Protein AF-A0A133VID2-F1 (afdb_monomer_lite)

pLDDT: mean 88.01, std 16.32, range [45.31, 98.69]

InterPro domains:
  IPR000905 Gcp-like domain [PF00814] (24-66)
  IPR000905 Gcp-like domain [PTHR11735] (1-66)

Radius of gyration: 20.8 Å; chains: 1; bounding box: 41×17×73 Å

Foldseek 3Di:
DKDWDWDQPFQKTWIWIADPVGDTQFIFMDGDDDPDDDGDSVVSVVVCVVCVVVRVVVRCVSSVHDDDDDPPPPPDDPDPDPDD

Structure (mmCIF, N/CA/C/O backbone):
data_AF-A0A133VID2-F1
#
_entry.id   AF-A0A133VID2-F1
#
loop_
_atom_site.group_PDB
_atom_site.id
_atom_site.type_symbol
_atom_site.label_atom_id
_atom_site.label_alt_id
_atom_site.label_comp_id
_atom_site.label_asym_id
_atom_site.label_entity_id
_atom_site.label_seq_id
_atom_site.pdbx_PDB_ins_code
_atom_site.Cartn_x
_atom_site.Cartn_y
_atom_site.Cartn_z
_atom_site.occupancy
_atom_site.B_iso_or_equiv
_atom_site.auth_seq_id
_atom_site.auth_comp_id
_atom_site.auth_asym_id
_atom_site.auth_atom_id
_atom_site.pdbx_PDB_model_num
ATOM 1 N N . MET A 1 1 ? -18.076 -3.215 9.998 1.00 93.88 1 MET A N 1
ATOM 2 C CA . MET A 1 1 ? -16.798 -3.968 9.871 1.00 93.88 1 MET A CA 1
ATOM 3 C C . MET A 1 1 ? -15.834 -3.138 9.038 1.00 93.88 1 MET A C 1
ATOM 5 O O . MET A 1 1 ? -16.315 -2.373 8.220 1.00 93.88 1 MET A O 1
ATOM 9 N N . ILE A 1 2 ? -14.520 -3.262 9.236 1.00 97.25 2 ILE A N 1
ATOM 10 C CA . ILE A 1 2 ? -13.511 -2.601 8.393 1.00 97.25 2 ILE A CA 1
ATOM 11 C C . ILE A 1 2 ? -12.713 -3.673 7.651 1.00 97.25 2 ILE A C 1
ATOM 13 O O . ILE A 1 2 ? -12.327 -4.671 8.259 1.00 97.25 2 ILE A O 1
ATOM 17 N N . CYS A 1 3 ? -12.462 -3.461 6.361 1.00 98.06 3 CYS A N 1
ATOM 18 C CA . CYS A 1 3 ? -11.568 -4.273 5.545 1.00 98.06 3 CYS A CA 1
ATOM 19 C C . CYS A 1 3 ? -10.344 -3.441 5.138 1.00 98.06 3 CYS A C 1
ATOM 21 O O . CYS A 1 3 ? -10.479 -2.280 4.757 1.00 98.06 3 CYS A O 1
ATOM 23 N N . LEU A 1 4 ? -9.160 -4.047 5.232 1.00 98.06 4 LEU A N 1
ATOM 24 C CA . LEU A 1 4 ? -7.886 -3.487 4.786 1.00 98.06 4 LEU A CA 1
ATOM 25 C C . LEU A 1 4 ? -7.375 -4.341 3.622 1.00 98.06 4 LEU A C 1
ATOM 27 O O . LEU A 1 4 ? -7.057 -5.514 3.815 1.00 98.06 4 LEU A O 1
ATOM 31 N N . GLY A 1 5 ? -7.304 -3.752 2.433 1.00 98.25 5 GLY A N 1
ATOM 32 C CA . GLY A 1 5 ? -6.807 -4.385 1.216 1.00 98.25 5 GLY A CA 1
ATOM 33 C C . GLY A 1 5 ? -5.405 -3.908 0.852 1.00 98.25 5 GLY A C 1
ATOM 34 O O . GLY A 1 5 ? -5.075 -2.734 1.031 1.00 98.25 5 GLY A O 1
ATOM 35 N N . PHE A 1 6 ? -4.604 -4.819 0.302 1.00 98.31 6 PHE A N 1
ATOM 36 C CA . PHE A 1 6 ? -3.295 -4.529 -0.277 1.00 98.31 6 PHE A CA 1
ATOM 37 C C . PHE A 1 6 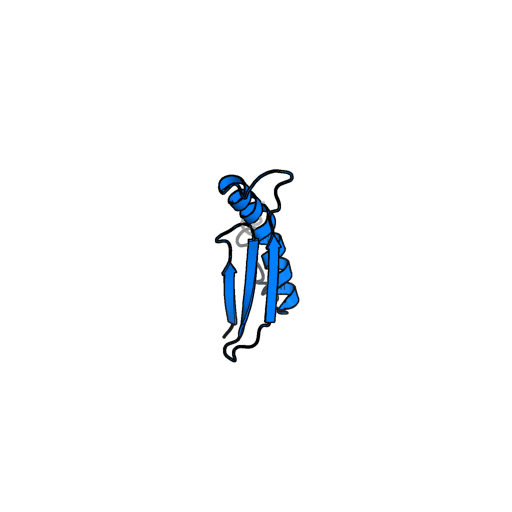? -3.301 -4.872 -1.763 1.00 98.31 6 PHE A C 1
ATOM 39 O O . PHE A 1 6 ? -3.778 -5.938 -2.152 1.00 98.31 6 PHE A O 1
ATOM 46 N N . GLU A 1 7 ? -2.728 -3.992 -2.573 1.00 97.94 7 GLU A N 1
ATOM 47 C CA . GLU A 1 7 ? -2.474 -4.222 -3.993 1.00 97.94 7 GLU A CA 1
ATOM 48 C C . GLU A 1 7 ? -0.973 -4.046 -4.241 1.00 97.94 7 GLU A C 1
ATOM 50 O O . GLU A 1 7 ? -0.342 -3.149 -3.684 1.00 97.94 7 GLU A O 1
ATOM 55 N N . GLY A 1 8 ? -0.380 -4.959 -5.000 1.00 95.56 8 GLY A N 1
ATOM 56 C CA . GLY A 1 8 ? 1.061 -4.983 -5.246 1.00 95.56 8 GLY A CA 1
ATOM 57 C C . GLY A 1 8 ? 1.441 -5.890 -6.408 1.00 95.56 8 GLY A C 1
ATOM 58 O O . GLY A 1 8 ? 2.524 -6.469 -6.400 1.00 95.56 8 GLY A O 1
ATOM 59 N N . THR A 1 9 ? 0.523 -6.092 -7.358 1.00 94.44 9 THR A N 1
ATOM 60 C CA . THR A 1 9 ? 0.674 -7.080 -8.436 1.00 94.44 9 THR A CA 1
ATOM 61 C C . THR A 1 9 ? 1.699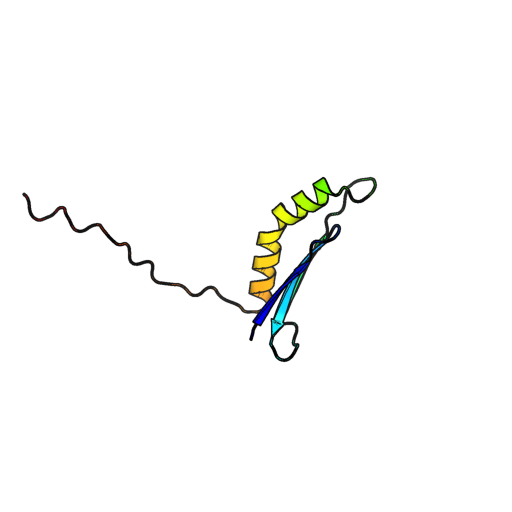 -6.648 -9.480 1.00 94.44 9 THR A C 1
ATOM 63 O O . THR A 1 9 ? 2.459 -7.475 -9.979 1.00 94.44 9 THR A O 1
ATOM 66 N N . ALA A 1 10 ? 1.741 -5.351 -9.785 1.00 92.00 10 ALA A N 1
ATOM 67 C CA . ALA A 1 10 ? 2.631 -4.763 -10.775 1.00 92.00 10 ALA A CA 1
ATOM 68 C C . ALA A 1 10 ? 3.595 -3.764 -10.111 1.00 92.00 10 ALA A C 1
ATOM 70 O O . ALA A 1 10 ? 4.202 -4.048 -9.081 1.00 92.00 10 ALA A O 1
ATOM 71 N N . HIS A 1 11 ? 3.758 -2.588 -10.712 1.00 92.75 11 HIS A N 1
ATOM 72 C CA . HIS A 1 11 ? 4.691 -1.554 -10.271 1.00 92.75 11 HIS A CA 1
ATOM 73 C C . HIS A 1 11 ? 4.111 -0.614 -9.206 1.00 92.75 11 HIS A C 1
ATOM 75 O O . HIS A 1 11 ? 4.841 0.211 -8.671 1.00 92.75 11 HIS A O 1
ATOM 81 N N . THR A 1 12 ? 2.839 -0.748 -8.838 1.00 96.44 12 THR A N 1
ATOM 82 C CA . THR A 1 12 ? 2.201 0.087 -7.813 1.00 96.44 12 THR A CA 1
ATOM 83 C C . THR A 1 12 ? 1.981 -0.715 -6.543 1.00 96.44 12 THR A C 1
ATOM 85 O O . THR A 1 12 ? 1.564 -1.864 -6.604 1.00 96.44 12 THR A O 1
ATOM 88 N N . PHE A 1 13 ? 2.285 -0.110 -5.394 1.00 98.25 13 PHE A N 1
ATOM 89 C CA . PHE A 1 13 ? 1.848 -0.606 -4.094 1.00 98.25 13 PHE A CA 1
ATOM 90 C C . PHE A 1 13 ? 0.689 0.251 -3.593 1.00 98.25 13 PHE A C 1
ATOM 92 O O . PHE A 1 13 ? 0.842 1.469 -3.467 1.00 98.25 13 PHE A O 1
ATOM 99 N N . GLY A 1 14 ? -0.444 -0.371 -3.285 1.00 98.50 14 GLY A N 1
ATOM 100 C CA . GLY A 1 14 ? -1.669 0.282 -2.842 1.00 98.50 14 GLY A CA 1
ATOM 101 C C . GLY A 1 14 ? -2.198 -0.266 -1.519 1.00 98.50 14 GLY A C 1
ATOM 102 O O . GLY A 1 14 ? -2.070 -1.452 -1.218 1.00 98.50 14 GLY A O 1
ATOM 103 N N . VAL A 1 15 ? -2.824 0.612 -0.738 1.00 98.69 15 VAL A N 1
ATOM 104 C CA . VAL A 1 15 ? -3.617 0.277 0.445 1.00 98.69 15 VAL A CA 1
ATOM 105 C C . VAL A 1 15 ? -5.002 0.891 0.292 1.00 98.69 15 VAL A C 1
ATOM 107 O O . VAL A 1 15 ? -5.135 2.109 0.157 1.00 98.69 15 VAL A O 1
ATOM 110 N N . GLY A 1 16 ? -6.021 0.037 0.350 1.00 98.62 16 GLY A N 1
ATOM 111 C CA . GLY A 1 16 ? -7.426 0.429 0.377 1.00 98.62 16 GLY A CA 1
ATOM 112 C C . GLY A 1 16 ? -8.057 0.083 1.721 1.00 98.62 16 GLY A C 1
ATOM 113 O O . GLY A 1 16 ? -7.792 -0.985 2.273 1.00 98.62 16 GLY A O 1
ATOM 114 N N . ILE A 1 17 ? -8.892 0.971 2.255 1.00 98.69 17 ILE A N 1
ATOM 115 C CA . ILE A 1 17 ? -9.664 0.726 3.476 1.00 98.69 17 ILE A CA 1
ATOM 116 C C . ILE A 1 17 ? -11.129 1.008 3.179 1.00 98.69 17 ILE A C 1
ATOM 118 O O . ILE A 1 17 ? -11.463 2.100 2.723 1.00 98.69 17 ILE A O 1
ATOM 122 N N . VAL A 1 18 ? -11.994 0.033 3.453 1.00 98.50 18 VAL A N 1
ATOM 123 C CA . VAL A 1 18 ? -13.443 0.137 3.233 1.00 98.50 18 VAL A CA 1
ATOM 124 C C . VAL A 1 18 ? -14.219 -0.322 4.462 1.00 98.50 18 VAL A C 1
ATOM 126 O O . VAL A 1 18 ? -13.722 -1.144 5.243 1.00 98.50 18 VAL A O 1
ATOM 129 N N . ASN A 1 19 ? -15.435 0.189 4.645 1.00 98.12 19 ASN A N 1
ATOM 130 C CA . ASN A 1 19 ? -16.356 -0.322 5.660 1.00 98.12 19 ASN A CA 1
ATOM 131 C C . ASN A 1 19 ? -17.352 -1.344 5.078 1.00 98.12 19 ASN A C 1
ATOM 133 O O . ASN A 1 19 ? -17.342 -1.657 3.889 1.00 98.12 19 ASN A O 1
ATOM 137 N N . SER A 1 20 ? -18.191 -1.911 5.945 1.00 97.75 20 SER A N 1
ATOM 138 C CA . SER A 1 20 ? -19.216 -2.897 5.573 1.00 97.75 20 SER A CA 1
ATOM 139 C C . SER A 1 20 ? -20.322 -2.339 4.681 1.00 97.75 20 SER A C 1
ATOM 141 O O . SER A 1 20 ? -20.997 -3.122 4.024 1.00 97.75 20 SER A O 1
ATOM 143 N N . ASP A 1 21 ? -20.485 -1.020 4.655 1.00 97.88 21 ASP A N 1
ATOM 144 C CA . ASP A 1 21 ? -21.491 -0.327 3.851 1.00 97.88 21 ASP A CA 1
ATOM 145 C C . ASP A 1 21 ? -20.959 -0.001 2.442 1.00 97.88 21 ASP A C 1
ATOM 147 O O . ASP A 1 21 ? -21.671 0.547 1.606 1.00 97.88 21 ASP A O 1
ATOM 151 N N . GLY A 1 22 ? -19.708 -0.387 2.156 1.00 96.44 22 GLY A N 1
ATOM 152 C CA . GLY A 1 22 ? -19.048 -0.182 0.869 1.00 96.44 22 GLY A CA 1
ATOM 153 C C . GLY A 1 22 ? -18.389 1.190 0.716 1.00 96.44 22 GLY A C 1
ATOM 154 O O . GLY A 1 22 ? -17.884 1.498 -0.362 1.00 96.44 22 GLY A O 1
ATOM 155 N N . GLU A 1 23 ? -18.351 2.010 1.767 1.00 98.19 23 GLU A N 1
ATOM 156 C CA . GLU A 1 23 ? -17.697 3.316 1.720 1.00 98.19 23 GLU A CA 1
ATOM 157 C C . GLU A 1 23 ? -16.173 3.156 1.706 1.00 98.19 23 GLU A C 1
ATOM 159 O O . GLU A 1 23 ? -15.596 2.389 2.486 1.00 98.19 23 GLU A O 1
ATOM 164 N N . VAL A 1 24 ? -15.511 3.920 0.834 1.00 98.44 24 VAL A N 1
ATOM 165 C CA . VAL A 1 24 ? -14.049 3.974 0.745 1.00 98.44 24 VAL A CA 1
ATOM 166 C C . VAL A 1 24 ? -13.531 5.005 1.737 1.00 98.44 24 VAL A C 1
ATOM 168 O O . VAL A 1 24 ? -13.691 6.206 1.542 1.00 98.44 24 VAL A O 1
ATOM 171 N N . LEU A 1 25 ? -12.883 4.525 2.796 1.00 98.44 25 LEU A N 1
ATOM 172 C CA . LEU A 1 25 ? -12.311 5.358 3.854 1.00 98.44 25 LEU A CA 1
ATOM 173 C C . LEU A 1 25 ? -10.894 5.833 3.514 1.00 98.44 25 LEU A C 1
ATOM 175 O O . LEU A 1 25 ? -10.477 6.897 3.957 1.00 98.44 25 LEU A O 1
ATOM 179 N N . ALA A 1 26 ? -10.146 5.042 2.743 1.00 98.56 26 ALA A N 1
ATOM 180 C CA . ALA A 1 26 ? -8.847 5.435 2.208 1.00 98.56 26 ALA A CA 1
ATOM 181 C C . ALA A 1 26 ? -8.520 4.657 0.931 1.00 98.56 26 ALA A C 1
ATOM 183 O O . ALA A 1 26 ? -8.848 3.475 0.811 1.00 98.56 26 ALA A O 1
ATOM 184 N N . ASN A 1 27 ? -7.816 5.310 0.008 1.00 98.44 27 ASN A N 1
ATOM 185 C CA . ASN A 1 27 ? -7.239 4.687 -1.179 1.00 98.44 27 ASN A CA 1
ATOM 186 C C . ASN A 1 27 ? -5.908 5.374 -1.502 1.00 98.44 27 ASN A C 1
ATOM 188 O O . ASN A 1 27 ? -5.871 6.443 -2.110 1.00 98.44 27 ASN A O 1
ATOM 192 N N . VAL A 1 28 ? -4.811 4.777 -1.041 1.00 98.50 28 VAL A N 1
ATOM 193 C CA . VAL A 1 28 ? -3.477 5.379 -1.102 1.00 98.50 28 VAL A CA 1
ATOM 194 C C . VAL A 1 28 ? -2.543 4.454 -1.851 1.00 98.50 28 VAL A C 1
ATOM 196 O O . VAL A 1 28 ? -2.499 3.261 -1.569 1.00 98.50 28 VAL A O 1
ATOM 199 N N . SER A 1 29 ? -1.732 4.999 -2.752 1.00 98.12 29 SER A N 1
ATOM 200 C CA . SER A 1 29 ? -0.762 4.208 -3.499 1.00 98.12 29 SER A CA 1
ATOM 201 C C . SER A 1 29 ? 0.570 4.921 -3.707 1.00 98.12 29 SER A C 1
ATOM 203 O O . SER A 1 29 ? 0.710 6.134 -3.511 1.00 98.12 29 SER A O 1
ATOM 205 N N . LYS A 1 30 ? 1.579 4.135 -4.082 1.00 97.69 30 LYS A N 1
ATOM 206 C CA . LYS A 1 30 ? 2.869 4.615 -4.564 1.00 97.69 30 LYS A CA 1
ATOM 207 C C . LYS A 1 30 ? 3.333 3.735 -5.721 1.00 97.69 30 LYS A C 1
ATOM 209 O O . LYS A 1 30 ? 3.563 2.543 -5.531 1.00 97.69 30 LYS A O 1
ATOM 214 N N . ALA A 1 31 ? 3.488 4.343 -6.892 1.00 95.94 31 ALA A N 1
ATOM 215 C CA . ALA A 1 31 ? 4.081 3.703 -8.057 1.00 95.94 31 ALA A CA 1
ATOM 216 C C . ALA A 1 31 ? 5.615 3.686 -7.962 1.00 95.94 31 ALA A C 1
ATOM 218 O O . ALA A 1 31 ? 6.236 4.637 -7.467 1.00 95.94 31 ALA A O 1
ATOM 219 N N . TYR A 1 32 ? 6.199 2.584 -8.421 1.00 93.56 32 TYR A N 1
ATOM 220 C CA . TYR A 1 32 ? 7.586 2.465 -8.832 1.00 93.56 32 TYR A CA 1
ATOM 221 C C . TYR A 1 32 ? 7.692 2.864 -10.303 1.00 93.56 32 TYR A C 1
ATOM 223 O O . TYR A 1 32 ? 7.032 2.270 -11.153 1.00 93.56 32 TYR A O 1
ATOM 231 N N . GLU A 1 33 ? 8.535 3.848 -10.583 1.00 91.62 33 GLU A N 1
ATOM 232 C CA . GLU A 1 33 ? 8.849 4.301 -11.934 1.00 91.62 33 GLU A CA 1
ATOM 233 C C . GLU A 1 33 ? 10.360 4.112 -12.130 1.00 91.62 33 GLU A C 1
ATOM 235 O O . GLU A 1 33 ? 11.134 4.713 -11.377 1.00 91.62 33 GLU A O 1
ATOM 240 N N . PRO A 1 34 ? 10.792 3.229 -13.047 1.00 89.38 34 PRO A N 1
ATOM 241 C CA . PRO A 1 34 ? 12.203 3.098 -13.390 1.00 89.38 34 PRO A CA 1
ATOM 242 C C . PRO A 1 34 ? 12.671 4.341 -14.160 1.00 89.38 34 PRO A C 1
ATOM 244 O O . PRO A 1 34 ? 11.893 4.943 -14.897 1.00 89.38 34 PRO A O 1
ATOM 247 N N . GLU A 1 35 ? 13.943 4.718 -14.007 1.00 86.81 35 GLU A N 1
ATOM 248 C CA . GLU A 1 35 ? 14.519 5.867 -14.728 1.00 86.81 35 GLU A CA 1
ATOM 249 C C . GLU A 1 35 ? 14.579 5.617 -16.242 1.00 86.81 35 GLU A C 1
ATOM 251 O O . GLU A 1 35 ? 14.330 6.523 -17.032 1.00 86.81 35 GLU A O 1
ATOM 256 N N . GLU A 1 36 ? 14.844 4.372 -16.644 1.00 91.44 36 GLU A N 1
ATOM 257 C CA . GLU A 1 36 ? 14.857 3.934 -18.037 1.00 91.44 36 GLU A CA 1
ATOM 258 C C . GLU A 1 36 ? 14.327 2.497 -18.166 1.00 91.44 36 GLU A C 1
ATOM 260 O O . GLU A 1 36 ? 14.437 1.681 -17.248 1.00 91.44 36 GLU A O 1
ATOM 265 N N . GLY A 1 37 ? 13.785 2.157 -19.338 1.00 88.44 37 GLY A N 1
ATOM 266 C CA . GLY A 1 37 ? 13.332 0.801 -19.654 1.00 88.44 37 GLY A CA 1
ATOM 267 C C . GLY A 1 37 ? 11.942 0.444 -19.111 1.00 88.44 37 GLY A C 1
ATOM 268 O O . GLY A 1 37 ? 11.069 1.294 -18.955 1.00 88.44 37 GLY A O 1
ATOM 269 N N . GLY A 1 38 ? 11.704 -0.857 -18.917 1.00 89.06 38 GLY A N 1
ATOM 270 C CA . GLY A 1 38 ? 10.418 -1.409 -18.474 1.00 89.06 38 GLY A CA 1
ATOM 271 C C . GLY A 1 38 ? 10.387 -1.772 -16.988 1.00 89.06 38 GLY A C 1
ATOM 272 O O . GLY A 1 38 ? 11.386 -1.690 -16.280 1.00 89.06 38 GLY A O 1
ATOM 273 N N . ILE A 1 39 ? 9.229 -2.231 -16.506 1.00 91.19 39 ILE A N 1
ATOM 274 C CA . ILE A 1 39 ? 9.058 -2.640 -15.105 1.00 91.19 39 ILE A CA 1
ATOM 275 C C . ILE A 1 39 ? 9.913 -3.874 -14.819 1.00 91.19 39 ILE A C 1
ATOM 277 O O . ILE A 1 39 ? 9.630 -4.966 -15.315 1.00 91.19 39 ILE A O 1
ATOM 281 N N . HIS A 1 40 ? 10.913 -3.724 -13.956 1.00 92.81 40 HIS A N 1
ATOM 282 C CA . HIS A 1 40 ? 11.710 -4.845 -13.486 1.00 92.81 40 HIS A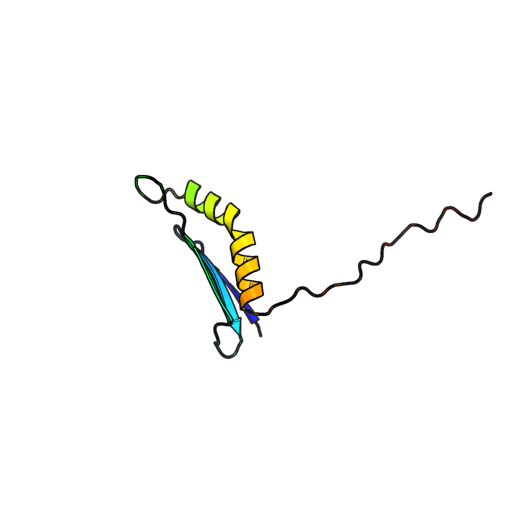 CA 1
ATOM 283 C C . HIS A 1 40 ? 11.069 -5.475 -12.228 1.00 92.81 40 HIS A C 1
ATOM 285 O O . HIS A 1 40 ? 11.018 -4.823 -11.177 1.00 92.81 40 HIS A O 1
ATOM 291 N N . PRO A 1 41 ? 10.624 -6.752 -12.253 1.00 92.69 41 PRO A N 1
ATOM 292 C CA . PRO A 1 41 ? 9.869 -7.353 -11.143 1.00 92.69 41 PRO A CA 1
ATOM 293 C C . PRO A 1 41 ? 10.586 -7.304 -9.788 1.00 92.69 41 PRO A C 1
ATOM 295 O O . PRO A 1 41 ? 9.973 -7.046 -8.752 1.00 92.69 41 PRO A O 1
ATOM 298 N N . ARG A 1 42 ? 11.912 -7.502 -9.782 1.00 94.88 42 ARG A N 1
ATOM 299 C CA . ARG A 1 42 ? 12.721 -7.428 -8.554 1.00 94.88 42 ARG A CA 1
ATOM 300 C C . ARG A 1 42 ? 12.739 -6.022 -7.951 1.00 94.88 42 ARG A C 1
ATOM 302 O O . ARG A 1 42 ? 12.726 -5.891 -6.730 1.00 94.88 42 ARG A O 1
ATOM 309 N N . GLU A 1 43 ? 12.779 -4.989 -8.784 1.00 95.19 43 GLU A N 1
ATOM 310 C CA . GLU A 1 43 ? 12.857 -3.599 -8.327 1.00 95.19 43 GLU A CA 1
ATOM 311 C C . GLU A 1 43 ? 11.496 -3.131 -7.818 1.00 95.19 43 GLU A C 1
ATOM 313 O O . GLU A 1 43 ? 11.424 -2.540 -6.742 1.00 95.19 43 GLU A O 1
ATOM 318 N N . ALA A 1 44 ? 10.414 -3.517 -8.503 1.00 95.62 44 ALA A N 1
ATOM 319 C CA . ALA A 1 44 ? 9.050 -3.310 -8.028 1.00 95.62 44 ALA A CA 1
ATOM 320 C C . ALA A 1 44 ? 8.837 -3.941 -6.639 1.00 95.62 44 ALA A C 1
ATOM 322 O O . ALA A 1 44 ? 8.402 -3.260 -5.715 1.00 95.62 44 ALA A O 1
ATOM 323 N N . ALA A 1 45 ? 9.247 -5.197 -6.427 1.00 96.12 45 ALA A N 1
ATOM 324 C CA . ALA A 1 45 ? 9.134 -5.849 -5.117 1.00 96.12 45 ALA A CA 1
ATOM 325 C C . ALA A 1 45 ? 9.922 -5.121 -4.003 1.00 96.12 45 ALA A C 1
ATOM 327 O O . ALA A 1 45 ? 9.460 -5.002 -2.859 1.00 96.12 45 ALA A O 1
ATOM 328 N N . GLN A 1 46 ? 11.110 -4.600 -4.327 1.00 96.94 46 GLN A N 1
ATOM 329 C CA . GLN A 1 46 ? 11.893 -3.780 -3.399 1.00 96.94 46 GLN A CA 1
ATOM 330 C C . GLN A 1 46 ? 11.219 -2.432 -3.119 1.00 96.94 46 GLN A C 1
ATOM 332 O O . GLN A 1 46 ? 11.195 -1.991 -1.968 1.00 96.94 46 GLN A O 1
ATOM 337 N N . ALA A 1 47 ? 10.658 -1.783 -4.140 1.00 96.56 47 ALA A N 1
ATOM 338 C CA . ALA A 1 47 ? 9.906 -0.546 -3.995 1.00 96.56 47 ALA A CA 1
ATOM 339 C C . ALA A 1 47 ? 8.659 -0.749 -3.121 1.00 96.56 47 ALA A C 1
ATOM 341 O O . ALA A 1 47 ? 8.428 0.054 -2.216 1.00 96.56 47 ALA A O 1
ATOM 342 N N . HIS A 1 48 ? 7.920 -1.848 -3.298 1.00 97.50 48 HIS A N 1
ATOM 343 C CA . HIS A 1 48 ? 6.782 -2.217 -2.448 1.00 97.50 48 HIS A CA 1
ATOM 344 C C . HIS A 1 48 ? 7.213 -2.338 -0.992 1.00 97.50 48 HIS A C 1
ATOM 346 O O . HIS A 1 48 ? 6.653 -1.678 -0.122 1.00 97.50 48 HIS A O 1
ATOM 352 N N . SER A 1 49 ? 8.287 -3.086 -0.728 1.00 97.62 49 SER A N 1
ATOM 353 C CA . SER A 1 49 ? 8.815 -3.292 0.628 1.00 97.62 49 SER A CA 1
ATOM 354 C C . SER A 1 49 ? 9.249 -1.981 1.298 1.00 97.62 49 SER A C 1
ATOM 356 O O . SER A 1 49 ? 8.956 -1.753 2.473 1.00 97.62 49 SER A O 1
ATOM 358 N N . LYS A 1 50 ? 9.906 -1.085 0.546 1.00 97.56 50 LYS A N 1
ATOM 359 C CA . LYS A 1 50 ? 10.329 0.243 1.026 1.00 97.56 50 LYS A CA 1
ATOM 360 C C . LYS A 1 50 ? 9.140 1.162 1.328 1.00 97.56 50 LYS A C 1
ATOM 362 O O . LYS A 1 50 ? 9.199 1.947 2.272 1.00 97.56 50 LYS A O 1
ATOM 367 N N . ASN A 1 51 ? 8.067 1.081 0.539 1.00 97.25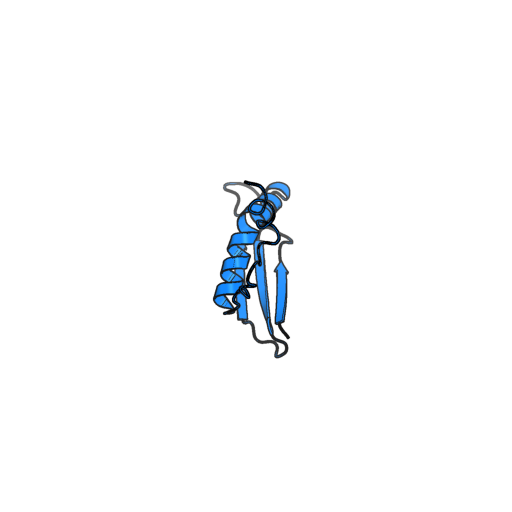 51 ASN A N 1
ATOM 368 C CA . ASN A 1 51 ? 6.923 1.987 0.644 1.00 97.25 51 ASN A CA 1
ATOM 369 C C . ASN A 1 51 ? 5.777 1.448 1.509 1.00 97.25 51 ASN A C 1
ATOM 371 O O . ASN A 1 51 ? 4.963 2.249 1.971 1.00 97.25 51 ASN A O 1
ATOM 375 N N . ALA A 1 52 ? 5.730 0.141 1.787 1.00 97.81 52 ALA A N 1
ATOM 376 C CA . ALA A 1 52 ? 4.587 -0.513 2.419 1.00 97.81 52 ALA A CA 1
ATOM 377 C C . ALA A 1 52 ? 4.149 0.163 3.718 1.00 97.81 52 ALA A C 1
ATOM 379 O O . ALA A 1 52 ? 2.979 0.503 3.896 1.00 97.81 52 ALA A O 1
ATOM 380 N N . ARG A 1 53 ? 5.111 0.439 4.606 1.00 97.56 53 ARG A N 1
ATOM 381 C CA . ARG A 1 53 ? 4.824 1.096 5.882 1.00 97.56 53 ARG A CA 1
ATOM 382 C C . ARG A 1 53 ? 4.298 2.519 5.699 1.00 97.56 53 ARG A C 1
ATOM 384 O O . ARG A 1 53 ? 3.352 2.906 6.373 1.00 97.56 53 ARG A O 1
ATOM 391 N N . LYS A 1 54 ? 4.900 3.287 4.790 1.00 97.88 54 LYS A N 1
ATOM 392 C CA . LYS A 1 54 ? 4.523 4.681 4.527 1.00 97.88 54 LYS A CA 1
ATOM 393 C C . LYS A 1 54 ? 3.112 4.777 3.947 1.00 97.88 54 LYS A C 1
ATOM 395 O O . LYS A 1 54 ? 2.342 5.635 4.369 1.00 97.88 54 LYS A O 1
ATOM 400 N N . VAL A 1 55 ? 2.782 3.905 2.994 1.00 98.25 55 VAL A N 1
ATOM 401 C CA . VAL A 1 55 ? 1.457 3.858 2.357 1.00 98.25 55 VAL A CA 1
ATOM 402 C C . VAL A 1 55 ? 0.398 3.396 3.360 1.00 98.25 55 VAL A C 1
ATOM 404 O O . VAL A 1 55 ? -0.644 4.035 3.457 1.00 98.25 55 VAL A O 1
ATOM 407 N N . LEU A 1 56 ? 0.691 2.377 4.178 1.00 98.06 56 LEU A N 1
ATOM 408 C CA . LEU A 1 56 ? -0.203 1.935 5.253 1.00 98.06 56 LEU A CA 1
ATOM 409 C C . LEU A 1 56 ? -0.459 3.037 6.287 1.00 98.06 56 LEU A C 1
ATOM 411 O O . LEU A 1 56 ? -1.611 3.310 6.604 1.00 98.06 56 LEU A O 1
ATOM 415 N N . ASP A 1 57 ? 0.593 3.678 6.805 1.00 97.25 57 ASP A N 1
ATOM 416 C CA . ASP A 1 57 ? 0.454 4.734 7.815 1.00 97.25 57 ASP A CA 1
ATOM 417 C C . ASP A 1 57 ? -0.373 5.912 7.266 1.00 97.25 57 ASP A C 1
ATOM 419 O O . ASP A 1 57 ? -1.206 6.474 7.979 1.00 97.25 57 ASP A O 1
ATOM 423 N N . LYS A 1 58 ? -0.191 6.256 5.982 1.00 98.06 58 LYS A N 1
ATOM 424 C CA . LYS A 1 58 ? -1.009 7.266 5.303 1.00 98.06 58 LYS A CA 1
ATOM 425 C C . LYS A 1 58 ? -2.467 6.811 5.157 1.00 98.06 58 LYS A C 1
ATOM 427 O O . LYS A 1 58 ? -3.355 7.585 5.494 1.00 98.06 58 LYS A O 1
ATOM 432 N N . GLY A 1 59 ? -2.710 5.568 4.738 1.00 98.19 59 GLY A N 1
ATOM 433 C CA . GLY A 1 59 ? -4.060 5.009 4.614 1.00 98.19 59 GLY A CA 1
ATOM 434 C C . GLY A 1 59 ? -4.813 4.970 5.945 1.00 98.19 59 GLY A C 1
ATOM 435 O O . GLY A 1 59 ? -5.952 5.412 6.018 1.00 98.19 59 GLY A O 1
ATOM 436 N N . LEU A 1 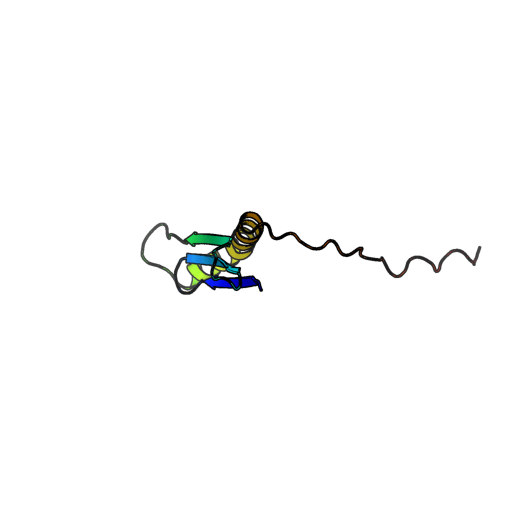60 ? -4.163 4.529 7.026 1.00 97.62 60 LEU A N 1
ATOM 437 C CA . LEU A 1 60 ? -4.757 4.532 8.369 1.00 97.62 60 LEU A CA 1
ATOM 438 C C . LEU A 1 60 ? -5.102 5.948 8.840 1.00 97.62 60 LEU A C 1
ATOM 440 O O . LEU A 1 60 ? -6.157 6.151 9.439 1.00 97.62 60 LEU A O 1
ATOM 444 N N . LYS A 1 61 ? -4.232 6.925 8.549 1.00 97.31 61 LYS A N 1
ATOM 445 C CA . LYS A 1 61 ? -4.482 8.334 8.867 1.00 97.31 61 LYS A CA 1
ATOM 446 C C . LYS A 1 61 ? -5.676 8.889 8.086 1.00 97.31 61 LYS A C 1
ATOM 448 O O . LYS A 1 61 ? -6.508 9.554 8.690 1.00 97.31 61 LYS A O 1
ATOM 453 N N . GLU A 1 62 ? -5.755 8.633 6.780 1.00 98.12 62 GLU A N 1
ATOM 454 C CA . GLU A 1 62 ? -6.875 9.080 5.936 1.00 98.12 62 GLU A CA 1
ATOM 455 C C . GLU A 1 62 ? -8.201 8.439 6.361 1.00 98.12 62 GLU A C 1
ATOM 457 O O . GLU A 1 62 ? -9.203 9.137 6.465 1.00 98.12 62 GLU A O 1
ATOM 462 N N . ALA A 1 63 ? -8.182 7.157 6.735 1.00 97.50 63 ALA A N 1
ATOM 463 C CA . ALA A 1 63 ? -9.356 6.448 7.238 1.00 97.50 63 ALA A CA 1
ATOM 464 C C . ALA A 1 63 ? -9.746 6.812 8.687 1.00 97.50 63 ALA A C 1
ATOM 466 O O . ALA A 1 63 ? -10.707 6.253 9.214 1.00 97.50 63 ALA A O 1
ATOM 467 N N . GLY A 1 64 ? -8.995 7.689 9.368 1.00 95.81 64 GLY A N 1
ATOM 468 C CA . GLY A 1 64 ? -9.261 8.073 10.759 1.00 95.81 64 GLY A CA 1
ATOM 469 C C . GLY A 1 64 ? -9.084 6.936 11.777 1.00 95.81 64 GLY A C 1
ATOM 470 O O . GLY A 1 64 ? -9.704 6.955 12.839 1.00 95.81 64 GLY A O 1
ATOM 471 N N . ILE A 1 65 ? -8.260 5.929 11.469 1.00 94.44 65 ILE A N 1
ATOM 472 C CA . ILE A 1 65 ? -8.055 4.752 12.324 1.00 94.44 65 ILE A CA 1
ATOM 473 C C . ILE A 1 65 ? -6.835 4.963 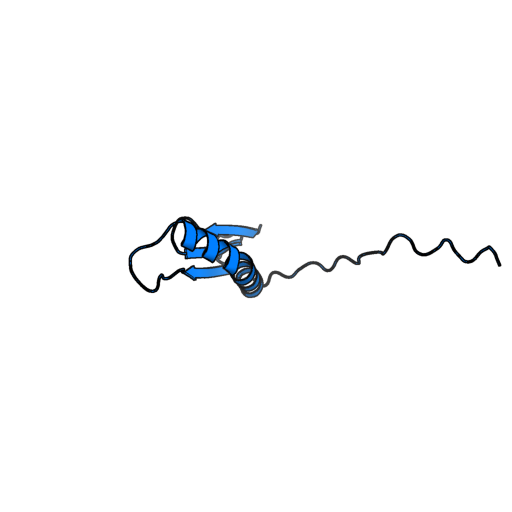13.220 1.00 94.44 65 ILE A C 1
ATOM 475 O O . ILE A 1 65 ? -5.693 5.017 12.758 1.00 94.44 65 ILE A O 1
ATOM 479 N N . GLU A 1 66 ? -7.064 5.003 14.532 1.00 86.88 66 GLU A N 1
ATOM 480 C CA . GLU A 1 66 ? -6.002 5.169 15.523 1.00 86.88 66 GLU A CA 1
ATOM 481 C C . GLU A 1 66 ? -5.594 3.865 16.216 1.00 86.88 66 GLU A C 1
ATOM 483 O O . GLU A 1 66 ? -6.362 2.918 16.403 1.00 86.88 66 GLU A O 1
ATOM 488 N N . ARG A 1 67 ? -4.339 3.830 16.670 1.00 80.00 67 ARG A N 1
ATOM 489 C CA . ARG A 1 67 ? -3.803 2.702 17.429 1.00 80.00 67 ARG A CA 1
ATOM 490 C C . ARG A 1 67 ? -4.314 2.743 18.869 1.00 80.00 67 ARG A C 1
ATOM 492 O O . ARG A 1 67 ? -4.043 3.691 19.603 1.00 80.00 67 ARG A O 1
ATOM 499 N N . ILE A 1 68 ? -4.926 1.653 19.329 1.00 80.81 68 ILE A N 1
ATOM 500 C CA . ILE A 1 68 ? -5.284 1.498 20.745 1.00 80.81 68 ILE A CA 1
ATOM 501 C C . ILE A 1 68 ? -4.001 1.456 21.594 1.00 80.81 68 ILE A C 1
ATOM 503 O O . ILE A 1 68 ? -3.186 0.532 21.489 1.00 80.81 68 ILE A O 1
ATOM 507 N N . LYS A 1 69 ? -3.821 2.445 22.477 1.00 75.75 69 LYS A N 1
ATOM 508 C CA . LYS A 1 69 ? -2.718 2.481 23.448 1.00 75.75 69 LYS A CA 1
ATOM 509 C C . LYS A 1 69 ? -2.996 1.488 24.583 1.00 75.75 69 LYS A C 1
ATOM 511 O O . LYS A 1 69 ? -3.609 1.835 25.588 1.00 75.75 69 LYS A O 1
ATOM 516 N N . LYS A 1 70 ? -2.521 0.244 24.469 1.00 62.84 70 LYS A N 1
ATOM 517 C CA . LYS A 1 70 ? -2.481 -0.662 25.632 1.00 62.84 70 LYS A CA 1
ATOM 518 C C . LYS A 1 70 ? -1.401 -0.183 26.614 1.00 62.84 70 LYS A C 1
ATOM 520 O O . LYS A 1 70 ? -0.237 -0.061 26.230 1.00 62.84 70 LYS A O 1
ATOM 525 N N . LYS A 1 71 ? -1.760 0.049 27.887 1.00 57.72 71 LYS A N 1
ATOM 526 C CA . LYS A 1 71 ? -0.791 0.221 28.990 1.00 57.72 71 LYS A CA 1
ATOM 527 C C . LYS A 1 71 ? 0.104 -1.025 29.028 1.00 57.72 71 LYS A C 1
ATOM 529 O O . LYS A 1 71 ? -0.336 -2.086 29.463 1.00 57.72 71 LYS A O 1
ATOM 534 N N . ARG A 1 72 ? 1.358 -0.925 28.573 1.00 63.19 72 ARG A N 1
ATOM 535 C CA . ARG A 1 72 ? 2.358 -1.978 28.812 1.00 63.19 72 ARG A CA 1
ATOM 536 C C . ARG A 1 72 ? 2.678 -1.958 30.309 1.00 63.19 72 ARG A C 1
ATOM 538 O O . ARG A 1 72 ? 3.457 -1.123 30.755 1.00 63.19 72 ARG A O 1
ATOM 545 N N . LYS A 1 73 ? 2.057 -2.840 31.097 1.00 54.78 73 LYS A N 1
ATOM 546 C CA . LYS A 1 73 ? 2.494 -3.109 32.474 1.00 54.78 73 LYS A CA 1
ATOM 547 C C . LYS A 1 73 ? 3.873 -3.772 32.355 1.00 54.78 73 LYS A C 1
ATOM 549 O O . LYS A 1 73 ? 3.966 -4.873 31.819 1.00 54.78 73 LYS A O 1
ATOM 554 N N . ARG A 1 74 ? 4.951 -3.089 32.759 1.00 54.56 74 ARG A N 1
ATOM 555 C CA . ARG A 1 74 ? 6.258 -3.742 32.931 1.00 54.56 74 ARG A CA 1
ATOM 556 C C . ARG A 1 74 ? 6.096 -4.748 34.071 1.00 54.56 74 ARG A C 1
ATOM 558 O O . ARG A 1 74 ? 5.904 -4.349 35.214 1.00 54.56 74 ARG A O 1
ATOM 565 N N . LEU A 1 75 ? 6.093 -6.036 33.747 1.00 54.38 75 LEU A N 1
ATOM 566 C CA . LEU A 1 75 ? 6.224 -7.107 34.729 1.00 54.38 75 LEU A CA 1
ATOM 567 C C . LEU A 1 75 ? 7.706 -7.210 35.104 1.00 54.38 75 LEU A C 1
ATOM 569 O O . LEU A 1 75 ? 8.533 -7.469 34.236 1.00 54.38 75 LEU A O 1
ATOM 573 N N . GLY A 1 76 ? 8.014 -7.002 36.386 1.00 54.09 76 GLY A N 1
ATOM 574 C CA . GLY A 1 76 ? 9.273 -7.433 36.997 1.00 54.09 76 GLY A CA 1
ATOM 575 C C . GLY A 1 76 ? 10.358 -6.369 37.161 1.00 54.09 76 GLY A C 1
ATOM 576 O O . GLY A 1 76 ? 11.362 -6.419 36.465 1.00 54.09 76 GLY A O 1
ATOM 577 N N . GLN A 1 77 ? 10.202 -5.482 38.148 1.00 52.94 77 GLN A N 1
ATOM 578 C CA . GLN A 1 77 ? 11.315 -4.909 38.923 1.00 52.94 77 GLN A CA 1
ATOM 579 C C . GLN A 1 77 ? 10.847 -4.694 40.370 1.00 52.94 77 GLN A C 1
ATOM 581 O O . GLN A 1 77 ? 10.667 -3.571 40.820 1.00 52.94 77 GLN A O 1
ATOM 586 N N . GLU A 1 78 ? 10.575 -5.784 41.088 1.00 53.56 78 GLU A N 1
ATOM 587 C CA . GLU A 1 78 ? 10.284 -5.721 42.528 1.00 53.56 78 GLU A CA 1
ATOM 588 C C . GLU A 1 78 ? 10.733 -7.019 43.215 1.00 53.56 78 GLU A C 1
ATOM 590 O O . GLU A 1 78 ? 9.952 -7.767 43.789 1.00 53.56 78 GLU A O 1
ATOM 595 N N . LYS A 1 79 ? 12.026 -7.338 43.089 1.00 53.06 79 LYS A N 1
ATOM 596 C CA . LYS A 1 79 ? 12.703 -8.342 43.924 1.00 53.06 79 LYS A CA 1
ATOM 597 C C . LYS A 1 79 ? 14.144 -7.924 44.215 1.00 53.06 79 LYS A C 1
ATOM 599 O O . LYS A 1 79 ? 15.063 -8.681 43.956 1.00 53.06 79 LYS A O 1
ATOM 604 N N . GLU A 1 80 ? 14.344 -6.723 44.757 1.00 51.38 80 GLU A N 1
ATOM 605 C CA . GLU A 1 80 ? 15.631 -6.377 45.381 1.00 51.38 80 GLU A CA 1
ATOM 606 C C . GLU A 1 80 ? 15.489 -5.222 46.382 1.00 51.38 80 GLU A C 1
ATOM 608 O O . GLU A 1 80 ? 16.060 -4.150 46.218 1.00 51.38 80 GLU A O 1
ATOM 613 N N . ARG A 1 81 ? 14.655 -5.394 47.418 1.00 51.81 81 ARG A N 1
ATOM 614 C CA . ARG A 1 81 ? 14.610 -4.427 48.534 1.00 51.81 81 ARG A CA 1
ATOM 615 C C . ARG A 1 81 ? 14.317 -5.007 49.921 1.00 51.81 81 ARG A C 1
ATOM 617 O O . ARG A 1 81 ? 14.029 -4.247 50.831 1.00 51.81 81 ARG A O 1
ATOM 624 N N . VAL A 1 82 ? 14.434 -6.326 50.109 1.00 56.25 82 VAL A N 1
ATOM 625 C CA . VAL A 1 82 ? 14.206 -6.976 51.426 1.00 56.25 82 VAL A CA 1
ATOM 626 C C . VAL A 1 82 ? 15.458 -7.689 51.963 1.00 56.25 82 VAL A C 1
ATOM 628 O O . VAL A 1 82 ? 15.382 -8.517 52.860 1.00 56.25 82 VAL A O 1
ATOM 631 N N . ARG A 1 83 ? 16.649 -7.380 51.442 1.00 50.34 83 ARG A N 1
ATOM 632 C CA . ARG A 1 83 ? 17.911 -7.831 52.050 1.00 50.34 83 ARG A CA 1
ATOM 633 C C . ARG A 1 83 ? 18.976 -6.747 51.962 1.00 50.34 83 ARG A C 1
ATOM 635 O O . ARG A 1 83 ? 19.875 -6.845 51.137 1.00 50.34 83 ARG A O 1
ATOM 642 N N . LYS A 1 84 ? 18.842 -5.721 52.791 1.00 45.31 84 LYS A N 1
ATOM 643 C CA . LYS A 1 84 ? 19.958 -5.032 53.444 1.00 45.31 84 LYS A CA 1
ATOM 644 C C . LYS A 1 84 ? 19.465 -4.525 54.786 1.00 45.31 84 LYS A C 1
ATOM 646 O O . LYS A 1 84 ? 18.312 -4.044 54.809 1.00 45.31 84 LYS A O 1
#

Secondary structure (DSSP, 8-state):
-EEEEEE-SSSEEEEEEEETT--EEEEEEEE---SSSS--HHHHHHHHHHHHHHHHHHHHHHTTPPPP----------SSSS--

Organism: NCBI:txid1698282

Sequence (84 aa):
MICLGFEGTAHTFGVGIVNSDGEVLANVSKAYEPEEGGIHPREAAQAHSKNARKVLDKGLKEAGIERIKKKRKRLGQEKERVRK